Protein AF-A0A3A8WNB7-F1 (afdb_monomer_lite)

Secondary structure (DSSP, 8-state):
--EEEETTT--EEE--SSS---B-TTT-PBEEEPPGGG-S-TT-TT---HHHHHHHIIIIITT-TT--HHHHHHHHHHHHHHHHHHHHHHHHHHHHHTT-SS--TT----TTT--S-EEEPPHHHHHHHHHHHGGGGHHHHT--EEETTT--B-

Structure (mmCIF, N/CA/C/O backbone):
data_AF-A0A3A8WNB7-F1
#
_entry.id   AF-A0A3A8WNB7-F1
#
loop_
_atom_site.group_PDB
_atom_site.id
_atom_site.type_symbol
_atom_site.label_atom_id
_atom_site.label_alt_id
_atom_site.label_comp_id
_atom_site.label_asym_id
_atom_site.label_entity_id
_atom_site.label_seq_id
_atom_site.pdbx_PDB_ins_code
_atom_site.Cartn_x
_atom_site.Cartn_y
_atom_site.Cartn_z
_atom_site.occupancy
_atom_site.B_iso_or_equiv
_atom_site.auth_seq_id
_atom_site.auth_comp_id
_atom_site.auth_asym_id
_atom_site.auth_atom_id
_atom_site.pdbx_PDB_model_num
ATOM 1 N N . MET A 1 1 ? -17.101 14.135 9.725 1.00 65.44 1 MET A N 1
ATOM 2 C CA . MET A 1 1 ? -16.008 13.236 10.154 1.00 65.44 1 MET A CA 1
ATOM 3 C C . MET A 1 1 ? -16.550 12.430 11.312 1.00 65.44 1 MET A C 1
ATOM 5 O O . MET A 1 1 ? -17.182 13.027 12.172 1.00 65.44 1 MET A O 1
ATOM 9 N N . ALA A 1 2 ? -16.401 11.113 11.285 1.00 79.50 2 ALA A N 1
ATOM 10 C CA . ALA A 1 2 ? -16.891 10.230 12.338 1.00 79.50 2 ALA A CA 1
ATOM 11 C C . ALA A 1 2 ? -15.792 9.228 12.687 1.00 79.50 2 ALA A C 1
ATOM 13 O O . ALA A 1 2 ? -15.004 8.850 11.813 1.00 79.50 2 ALA A O 1
ATOM 14 N N . LEU A 1 3 ? -15.734 8.844 13.958 1.00 87.69 3 LEU A N 1
ATOM 15 C CA . LEU A 1 3 ? -14.808 7.842 14.458 1.00 87.69 3 LEU A CA 1
ATOM 16 C C . LEU A 1 3 ? -15.518 6.489 14.552 1.00 87.69 3 LEU A C 1
ATOM 18 O O . LEU A 1 3 ? -16.638 6.384 15.059 1.00 87.69 3 LEU A O 1
ATOM 22 N N . TYR A 1 4 ? -14.851 5.459 14.054 1.00 89.75 4 TYR A N 1
ATOM 23 C CA . TYR A 1 4 ? -15.324 4.085 14.056 1.00 89.75 4 TYR A CA 1
ATOM 24 C C . TYR A 1 4 ? -14.369 3.215 14.858 1.00 89.75 4 TYR A C 1
ATOM 26 O O . TYR A 1 4 ? -13.189 3.529 14.983 1.00 89.75 4 TYR A O 1
ATOM 34 N N . TYR A 1 5 ? -14.876 2.103 15.369 1.00 92.12 5 TYR A N 1
ATOM 35 C CA . TYR A 1 5 ? -14.083 1.082 16.028 1.00 92.12 5 TYR A CA 1
ATOM 36 C C . TYR A 1 5 ? -14.351 -0.288 15.409 1.00 92.12 5 TYR A C 1
ATOM 38 O O . TYR A 1 5 ? -15.412 -0.551 14.831 1.00 92.12 5 TYR A O 1
ATOM 46 N N . CYS A 1 6 ? -13.377 -1.177 15.546 1.00 93.69 6 CYS A N 1
ATOM 47 C CA . CYS A 1 6 ? -13.526 -2.580 15.215 1.00 93.69 6 CYS A CA 1
ATOM 48 C C . CYS A 1 6 ? -13.802 -3.404 16.478 1.00 93.69 6 CYS A C 1
ATOM 50 O O . CYS A 1 6 ? -12.985 -3.441 17.394 1.00 93.69 6 CYS A O 1
ATOM 52 N N . ASP A 1 7 ? -14.913 -4.137 16.493 1.00 93.12 7 ASP A N 1
ATOM 53 C CA . ASP A 1 7 ? -15.304 -5.060 17.570 1.00 93.12 7 ASP A CA 1
ATOM 54 C C . ASP A 1 7 ? -14.503 -6.379 17.581 1.00 93.12 7 ASP A C 1
ATOM 56 O O . ASP A 1 7 ? -14.710 -7.203 18.468 1.00 93.12 7 ASP A O 1
ATOM 60 N N . LYS A 1 8 ? -13.612 -6.593 16.601 1.00 93.31 8 LYS A N 1
ATOM 61 C CA . LYS A 1 8 ? -12.727 -7.766 16.508 1.00 93.31 8 LYS A CA 1
ATOM 62 C C . LYS A 1 8 ? -11.308 -7.487 17.004 1.00 93.31 8 LYS A C 1
ATOM 64 O O . LYS A 1 8 ? -10.770 -8.272 17.771 1.00 93.31 8 LYS A O 1
ATOM 69 N N . CYS A 1 9 ? -10.707 -6.377 16.572 1.00 93.19 9 CYS A N 1
ATOM 70 C CA . CYS A 1 9 ? -9.305 -6.047 16.871 1.00 93.19 9 CYS A CA 1
ATOM 71 C C . CYS A 1 9 ? -9.119 -4.766 17.698 1.00 93.19 9 CYS A C 1
ATOM 73 O O . CYS A 1 9 ? -7.996 -4.414 18.045 1.00 93.19 9 CYS A O 1
ATOM 75 N N . GLY A 1 10 ? -10.196 -4.030 17.989 1.00 91.06 10 GLY A N 1
ATOM 76 C CA . GLY A 1 10 ? -10.133 -2.774 18.740 1.00 91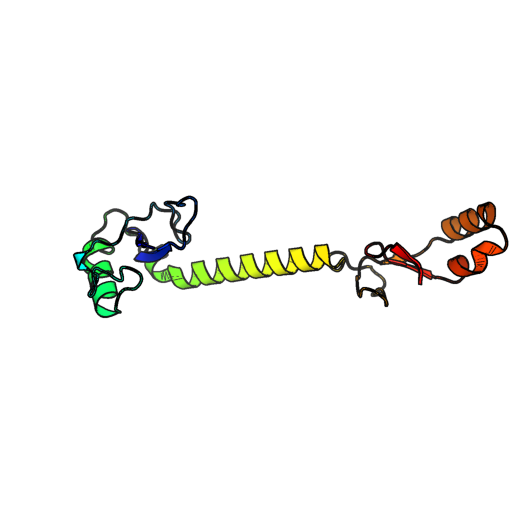.06 10 GLY A CA 1
ATOM 77 C C . GLY A 1 10 ? -9.486 -1.605 17.997 1.00 91.06 10 GLY A C 1
ATOM 78 O O . GLY A 1 10 ? -9.219 -0.583 18.618 1.00 91.06 10 GLY A O 1
ATOM 79 N N . HIS A 1 11 ? -9.221 -1.735 16.694 1.00 91.50 11 HIS A N 1
ATOM 80 C CA . HIS A 1 11 ? -8.692 -0.640 15.883 1.00 91.50 11 HIS A CA 1
ATOM 81 C C . HIS A 1 11 ? -9.702 0.508 15.773 1.00 91.50 11 HIS A C 1
ATOM 83 O O . HIS A 1 11 ? -10.892 0.264 15.543 1.00 91.50 11 HIS A O 1
ATOM 89 N N . LEU A 1 12 ? -9.216 1.742 15.913 1.00 89.62 12 LEU A N 1
ATOM 90 C CA . LEU A 1 12 ? -9.991 2.966 15.748 1.00 89.62 12 LEU A CA 1
ATOM 91 C C . LEU A 1 12 ? -9.697 3.589 14.387 1.00 89.62 12 LEU A C 1
ATOM 93 O O . LEU A 1 12 ? -8.546 3.858 14.058 1.00 89.62 12 LEU A O 1
ATOM 97 N N . TRP A 1 13 ? -10.749 3.871 13.627 1.00 87.00 13 TRP A N 1
ATOM 98 C CA . TRP A 1 13 ? -10.650 4.423 12.284 1.00 87.00 13 TRP A CA 1
ATOM 99 C C . TRP A 1 13 ? -11.322 5.791 12.194 1.00 87.00 13 TRP A C 1
ATOM 101 O O . TRP A 1 13 ? -12.527 5.923 12.433 1.00 87.00 13 TRP A O 1
ATOM 111 N N . GLN A 1 14 ? -10.569 6.806 11.766 1.00 83.50 14 GLN A N 1
ATOM 112 C CA . GLN A 1 14 ? -11.099 8.141 11.494 1.00 83.50 14 GLN A CA 1
ATOM 113 C C . GLN A 1 14 ? -11.528 8.276 10.028 1.00 83.50 14 GLN A C 1
ATOM 115 O O . GLN A 1 14 ? -10.740 8.111 9.098 1.00 83.50 14 GLN A O 1
ATOM 120 N N . TYR A 1 15 ? -12.798 8.604 9.800 1.00 75.94 15 TYR A N 1
ATOM 121 C CA . TYR A 1 15 ? -13.320 8.788 8.450 1.00 75.94 15 TYR A CA 1
ATOM 122 C C . TYR A 1 15 ? -13.148 10.236 7.954 1.00 75.94 15 TYR A C 1
ATOM 124 O O . TYR A 1 15 ? -13.678 11.184 8.550 1.00 75.94 15 TYR A O 1
ATOM 132 N N . HIS A 1 16 ? -12.465 10.391 6.814 1.00 68.44 16 HIS A N 1
ATOM 133 C CA . HIS A 1 16 ? -12.116 11.682 6.202 1.00 68.44 16 HIS A CA 1
ATOM 134 C C . HIS A 1 16 ? -12.975 12.085 4.979 1.00 68.44 16 HIS A C 1
ATOM 136 O O . HIS A 1 16 ? -12.666 13.080 4.329 1.00 68.44 16 HIS A O 1
ATOM 142 N N . GLY A 1 17 ? -14.090 11.393 4.701 1.00 57.94 17 GLY A N 1
ATOM 143 C CA . GLY A 1 17 ? -14.962 11.662 3.540 1.00 57.94 17 GLY A CA 1
ATOM 144 C C . GLY A 1 17 ? -14.661 10.754 2.335 1.00 57.94 17 GLY A C 1
ATOM 145 O O . GLY A 1 17 ? -13.504 10.455 2.066 1.00 57.94 17 GLY A O 1
ATOM 146 N N . GLY A 1 18 ? -15.696 10.289 1.618 1.00 64.75 18 GLY A N 1
ATOM 147 C CA . GLY A 1 18 ? -15.588 9.335 0.493 1.00 64.75 18 GLY A CA 1
ATOM 148 C C . GLY A 1 18 ? -16.636 8.206 0.522 1.00 64.75 18 GLY A C 1
ATOM 149 O O . GLY A 1 18 ? -17.553 8.228 1.337 1.00 64.75 18 GLY A O 1
ATOM 150 N N . LYS A 1 19 ? -16.540 7.187 -0.345 1.00 58.94 19 LYS A N 1
ATOM 151 C CA . LYS A 1 19 ? -17.335 5.957 -0.144 1.00 58.94 19 LYS A CA 1
ATOM 152 C C . LYS A 1 19 ? -16.829 5.278 1.132 1.00 58.94 19 LYS A C 1
ATOM 154 O O . LYS A 1 19 ? -15.626 5.106 1.286 1.00 58.94 19 LYS A O 1
ATOM 159 N N . GLN A 1 20 ? -17.730 4.995 2.066 1.00 60.22 20 GLN A N 1
ATOM 160 C CA . GLN A 1 20 ? -17.391 4.346 3.327 1.00 60.22 20 GLN A CA 1
ATOM 161 C C . GLN A 1 20 ? -17.019 2.891 3.029 1.00 60.22 20 GLN A C 1
ATOM 163 O O . GLN A 1 20 ? -17.891 2.083 2.713 1.00 60.22 20 GLN A O 1
ATOM 168 N N . ASP A 1 21 ? -15.731 2.563 3.095 1.00 64.69 21 ASP A N 1
ATOM 169 C CA . ASP A 1 21 ? -15.340 1.172 3.262 1.00 64.69 21 ASP A CA 1
ATOM 170 C C . ASP A 1 21 ? -15.652 0.817 4.715 1.00 64.69 21 ASP A C 1
ATOM 172 O O . ASP A 1 21 ? -14.961 1.221 5.648 1.00 64.69 21 ASP A O 1
ATOM 176 N N . ASP A 1 22 ? -16.752 0.094 4.918 1.00 79.25 22 ASP A N 1
ATOM 177 C CA . ASP A 1 22 ? -17.213 -0.371 6.230 1.00 79.25 22 ASP A CA 1
ATOM 178 C C . ASP A 1 22 ? -16.275 -1.441 6.830 1.00 79.25 22 ASP A C 1
ATOM 180 O O . ASP A 1 22 ? -16.712 -2.232 7.658 1.00 79.25 22 ASP A O 1
ATOM 184 N N . ILE A 1 23 ? -15.018 -1.541 6.390 1.00 89.12 23 ILE A N 1
ATOM 185 C CA . ILE A 1 23 ? -14.126 -2.678 6.625 1.00 89.12 23 ILE A CA 1
ATOM 186 C C . ILE A 1 23 ? -12.841 -2.195 7.299 1.00 89.12 23 ILE A C 1
ATOM 188 O O . ILE A 1 23 ? -12.192 -1.266 6.836 1.00 89.12 23 ILE A O 1
ATOM 192 N N . CYS A 1 24 ? -12.449 -2.868 8.377 1.00 90.44 24 CYS A N 1
ATOM 193 C CA . CYS A 1 24 ? -11.195 -2.629 9.083 1.00 90.44 24 CYS A CA 1
ATOM 194 C C . CYS A 1 24 ? -9.991 -3.044 8.219 1.00 90.44 24 CYS A C 1
ATOM 196 O O . CYS A 1 24 ? -9.949 -4.160 7.710 1.00 90.44 24 CYS A O 1
ATOM 198 N N . ASP A 1 25 ? -8.978 -2.192 8.092 1.00 88.12 25 ASP A N 1
ATOM 199 C CA . ASP A 1 25 ? -7.697 -2.460 7.413 1.00 88.12 25 ASP A CA 1
ATOM 200 C C . ASP A 1 25 ? -6.914 -3.608 8.047 1.00 88.12 25 ASP A C 1
ATOM 202 O O . ASP A 1 25 ? -6.283 -4.380 7.322 1.00 88.12 25 ASP A O 1
ATOM 206 N N . ILE A 1 26 ? -6.999 -3.764 9.366 1.00 91.25 26 ILE A N 1
ATOM 207 C CA . ILE A 1 26 ? -6.235 -4.768 10.112 1.00 91.25 26 ILE A CA 1
ATOM 208 C C . ILE A 1 26 ? -6.839 -6.164 9.951 1.00 91.25 26 ILE A C 1
ATOM 210 O O . ILE A 1 26 ? -6.204 -7.077 9.431 1.00 91.25 26 ILE A O 1
ATOM 214 N N . CYS A 1 2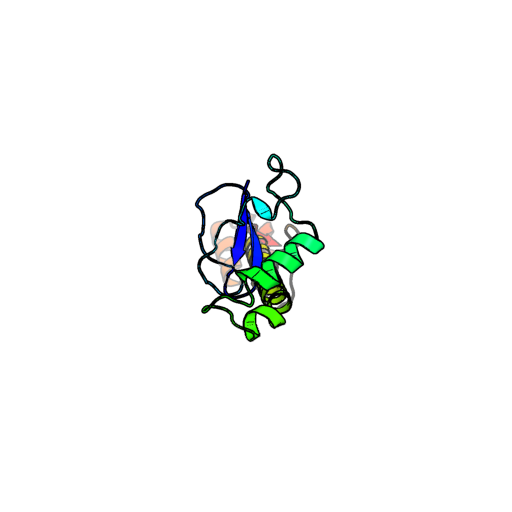7 ? -8.088 -6.344 10.384 1.00 91.81 27 CYS A N 1
ATOM 215 C CA . CYS A 1 27 ? -8.702 -7.674 10.497 1.00 91.81 27 CYS A CA 1
ATOM 216 C C . CYS A 1 27 ? -9.800 -7.955 9.462 1.00 91.81 27 CYS A C 1
ATOM 218 O O . CYS A 1 27 ? -10.411 -9.025 9.493 1.00 91.81 27 CYS A O 1
ATOM 220 N N . LYS A 1 28 ? -10.085 -6.986 8.582 1.00 90.69 28 LYS A N 1
ATOM 221 C CA . LYS A 1 28 ? -11.136 -7.040 7.553 1.00 90.69 28 LYS A CA 1
ATOM 222 C C . LYS A 1 28 ? -12.559 -7.254 8.089 1.00 90.69 28 LYS A C 1
ATOM 224 O O . LYS A 1 28 ? -13.461 -7.576 7.320 1.00 90.69 28 LYS A O 1
ATOM 229 N N . ASN A 1 29 ? -12.788 -7.046 9.389 1.00 92.06 29 ASN A N 1
ATOM 230 C CA . ASN A 1 29 ? -14.132 -7.079 9.961 1.00 92.06 29 ASN A CA 1
ATOM 231 C C . ASN A 1 29 ? -14.890 -5.769 9.715 1.00 92.06 29 ASN A C 1
ATOM 233 O O . ASN A 1 29 ? -14.280 -4.726 9.473 1.00 92.06 29 ASN A O 1
ATOM 237 N N . ARG A 1 30 ? -16.220 -5.816 9.832 1.00 91.19 30 ARG A N 1
ATOM 238 C CA . ARG A 1 30 ? -17.070 -4.636 9.683 1.00 91.19 30 ARG A CA 1
ATOM 239 C C . ARG A 1 30 ? -16.824 -3.626 10.813 1.00 91.19 30 ARG A C 1
ATOM 241 O O . ARG A 1 30 ? -16.893 -3.978 11.988 1.00 91.19 30 ARG A O 1
ATOM 248 N N . LEU A 1 31 ? -16.568 -2.372 10.454 1.00 91.50 31 LEU A N 1
ATOM 249 C CA . LEU A 1 31 ? -16.416 -1.258 11.388 1.00 91.50 31 LEU A CA 1
ATOM 250 C C . LEU A 1 31 ? -17.777 -0.799 11.919 1.00 91.50 31 LEU A C 1
ATOM 252 O O . LEU A 1 31 ? -18.788 -0.819 11.211 1.00 91.50 31 LEU A O 1
ATOM 256 N N . ARG A 1 32 ? -17.795 -0.354 13.176 1.00 89.94 32 ARG A N 1
ATOM 257 C CA . ARG A 1 32 ? -18.981 0.184 13.851 1.00 89.94 32 ARG A CA 1
ATOM 258 C C . ARG A 1 32 ? -18.709 1.613 14.312 1.00 89.94 32 ARG A C 1
ATOM 260 O O . ARG A 1 32 ? -17.582 1.907 14.700 1.00 89.94 32 ARG A O 1
ATOM 267 N N . PRO A 1 33 ? -19.695 2.520 14.255 1.00 90.06 33 PRO A N 1
ATOM 268 C CA . PRO A 1 33 ? -19.509 3.871 14.769 1.00 90.06 33 PRO A CA 1
ATOM 269 C C . PRO A 1 33 ? -19.281 3.820 16.281 1.00 90.06 33 PRO A C 1
ATOM 271 O O . PRO A 1 33 ? -19.931 3.042 16.983 1.00 90.06 33 PRO A O 1
ATOM 274 N N . VAL A 1 34 ? -18.360 4.642 16.779 1.00 90.19 34 VAL A N 1
ATOM 275 C CA . VAL A 1 34 ? -18.155 4.797 18.222 1.00 90.19 34 VAL A CA 1
ATOM 276 C C . VAL A 1 34 ? -19.404 5.449 18.832 1.00 90.19 34 VAL A C 1
ATOM 278 O O . VAL A 1 34 ? -19.850 6.472 18.307 1.00 90.19 34 VAL A O 1
ATOM 281 N N . PRO A 1 35 ? -19.987 4.888 19.909 1.00 89.12 35 PRO A N 1
ATOM 282 C CA . PRO A 1 35 ? -21.137 5.497 20.568 1.00 89.12 35 PRO A CA 1
ATOM 283 C C . PRO A 1 35 ? -20.813 6.868 21.167 1.00 89.12 35 PRO A C 1
ATOM 285 O O . PRO A 1 35 ? -19.709 7.103 21.659 1.00 89.12 35 PRO A O 1
ATOM 288 N N . ASP A 1 36 ? -21.815 7.746 21.188 1.00 86.38 36 ASP A N 1
ATOM 289 C CA . ASP A 1 36 ? -21.664 9.142 21.613 1.00 86.38 36 ASP A CA 1
ATOM 290 C C . ASP A 1 36 ? -21.154 9.299 23.057 1.00 86.38 36 ASP A C 1
ATOM 292 O O . ASP A 1 36 ? -20.462 10.262 23.371 1.00 86.38 36 ASP A O 1
ATOM 296 N N . GLU A 1 37 ? -21.438 8.316 23.914 1.00 86.88 37 GLU A N 1
ATOM 297 C CA . GLU A 1 37 ? -21.058 8.266 25.332 1.00 86.88 37 GLU A CA 1
ATOM 298 C C . GLU A 1 37 ? -19.543 8.249 25.575 1.00 86.88 37 GLU A C 1
ATOM 300 O O . GLU A 1 37 ? -19.091 8.568 26.674 1.00 86.88 37 GLU A O 1
ATOM 305 N N . TYR A 1 38 ? -18.758 7.856 24.568 1.00 84.94 38 TYR A N 1
ATOM 306 C CA . TYR A 1 38 ? -17.300 7.799 24.661 1.00 84.94 38 TYR A CA 1
ATOM 307 C C . TYR A 1 38 ? -16.631 9.121 24.260 1.00 84.94 38 TYR A C 1
ATOM 309 O O . TYR A 1 38 ? -15.431 9.279 24.477 1.00 84.94 38 TYR A O 1
ATOM 317 N N . PHE A 1 39 ? -17.380 10.097 23.735 1.00 84.75 39 PHE A N 1
ATOM 318 C CA . PHE A 1 39 ? -16.839 11.415 23.412 1.00 84.75 39 PHE A CA 1
ATOM 319 C C . PHE A 1 39 ? -17.077 12.404 24.552 1.00 84.75 39 PHE A C 1
ATOM 321 O O . PHE A 1 39 ? -18.203 12.623 24.988 1.00 84.75 39 PHE A O 1
ATOM 328 N N . GLU A 1 40 ? -16.007 13.064 24.991 1.00 79.75 40 GLU A N 1
ATOM 329 C CA . GLU A 1 40 ? -16.090 14.150 25.978 1.00 79.75 40 GLU A CA 1
ATOM 330 C C . GLU A 1 40 ? -16.791 15.389 25.405 1.00 79.75 40 GLU A C 1
ATOM 332 O O . GLU A 1 40 ? -17.468 16.116 26.130 1.00 79.75 40 GLU A O 1
ATOM 337 N N . ASN A 1 41 ? -16.641 15.622 24.097 1.00 77.81 41 ASN A N 1
ATOM 338 C CA . ASN A 1 41 ? -17.272 16.729 23.395 1.00 77.81 41 ASN A CA 1
ATOM 339 C C . ASN A 1 41 ? -18.147 16.209 22.236 1.00 77.81 41 ASN A C 1
ATOM 341 O O . ASN A 1 41 ? -17.607 15.684 21.257 1.00 77.81 41 ASN A O 1
ATOM 345 N N . PRO A 1 42 ? -19.479 16.387 22.297 1.00 71.62 42 PRO A N 1
ATOM 346 C CA . PRO A 1 42 ? -20.395 15.918 21.259 1.00 71.62 42 PRO A CA 1
ATOM 347 C C . PRO A 1 42 ? -20.219 16.635 19.911 1.00 71.62 42 PRO A C 1
ATOM 349 O O . PRO A 1 42 ? -20.575 16.062 18.881 1.00 71.62 42 PRO A O 1
ATOM 352 N N . ASP A 1 43 ? -19.625 17.831 19.889 1.00 74.38 43 ASP A N 1
ATOM 353 C CA . ASP A 1 43 ? -19.345 18.573 18.654 1.00 74.38 43 ASP A CA 1
ATOM 354 C C . ASP A 1 43 ? -18.040 18.114 17.974 1.00 74.38 43 ASP A C 1
ATOM 356 O O . ASP A 1 43 ? -17.819 18.391 16.793 1.00 74.38 43 ASP A O 1
ATOM 360 N N . PHE A 1 44 ? -17.176 17.374 18.685 1.00 74.06 44 PHE A N 1
ATOM 361 C CA . PHE A 1 44 ? -15.864 16.939 18.194 1.00 74.06 44 PHE A CA 1
ATOM 362 C C . PHE A 1 44 ? -15.674 15.416 18.291 1.00 74.06 44 PHE A C 1
ATOM 364 O O . PHE A 1 44 ? -14.835 14.905 19.030 1.00 74.06 44 PHE A O 1
ATOM 371 N N . LYS A 1 45 ? -16.432 14.669 17.478 1.00 80.56 45 LYS A N 1
ATOM 372 C CA . LYS A 1 45 ? -16.423 13.189 17.426 1.00 80.56 45 LYS A CA 1
ATOM 373 C C . LYS A 1 45 ? -15.313 12.606 16.551 1.00 80.56 45 LYS A C 1
ATOM 375 O O . LYS A 1 45 ? -15.547 11.776 15.670 1.00 80.56 45 LYS A O 1
ATOM 380 N N . VAL A 1 46 ? -14.106 13.125 16.735 1.00 75.06 46 VAL A N 1
ATOM 381 C CA . VAL A 1 46 ? -12.972 12.860 15.844 1.00 75.06 46 VAL A CA 1
ATOM 382 C C . VAL A 1 46 ? -11.874 12.061 16.537 1.00 75.06 46 VAL A C 1
ATOM 384 O O . VAL A 1 46 ? -11.216 11.254 15.890 1.00 75.06 46 VAL A O 1
ATOM 387 N N . LEU A 1 47 ? -11.702 12.257 17.844 1.00 78.81 47 LEU A N 1
ATOM 388 C CA . LEU A 1 47 ? -10.660 11.642 18.661 1.00 78.81 47 LEU A CA 1
ATOM 389 C C . LEU A 1 47 ? -11.240 11.233 20.016 1.00 78.81 47 LEU A C 1
ATOM 391 O O . LEU A 1 47 ? -12.138 11.894 20.537 1.00 78.81 47 LEU A O 1
ATOM 395 N N . LEU A 1 48 ? -10.697 10.155 20.575 1.00 84.38 48 LEU A N 1
ATOM 396 C CA . LEU A 1 48 ? -10.962 9.714 21.941 1.00 84.38 48 LEU A CA 1
ATOM 397 C C . LEU A 1 48 ? -9.767 10.079 22.821 1.00 84.38 48 LEU A C 1
ATOM 399 O O . LEU A 1 48 ? -8.617 9.999 22.386 1.00 84.38 48 LEU A O 1
ATOM 403 N N . SER A 1 49 ? -10.032 10.470 24.066 1.00 86.00 49 SER A N 1
ATOM 404 C CA . SER A 1 49 ? -8.988 10.501 25.087 1.00 86.00 49 SER A CA 1
ATOM 405 C C . SER A 1 49 ? -8.541 9.072 25.407 1.00 86.00 49 SER A C 1
ATOM 407 O O . SER A 1 49 ? -9.299 8.114 25.227 1.00 86.00 49 SER A O 1
ATOM 409 N N . LYS A 1 50 ? -7.309 8.910 25.905 1.00 87.56 50 LYS A N 1
ATOM 410 C CA . LYS A 1 50 ? -6.758 7.583 26.238 1.00 87.56 50 LYS A CA 1
ATOM 411 C C . LYS A 1 50 ? -7.637 6.822 27.234 1.00 87.56 50 LYS A C 1
ATOM 413 O O . LYS A 1 50 ? -7.783 5.608 27.124 1.00 87.56 50 LYS A O 1
ATOM 418 N N . ASP A 1 51 ? -8.243 7.536 28.178 1.00 88.81 51 ASP A N 1
ATOM 419 C CA . ASP A 1 51 ? -9.100 6.938 29.202 1.00 88.81 51 ASP A CA 1
ATOM 420 C C . ASP A 1 51 ? -10.413 6.410 28.602 1.00 88.81 51 ASP A C 1
ATOM 422 O O . ASP A 1 51 ? -10.841 5.295 28.919 1.00 88.81 51 ASP A O 1
ATOM 426 N N . MET A 1 52 ? -11.023 7.168 27.682 1.00 88.12 52 MET A N 1
ATOM 427 C CA . MET A 1 52 ? -12.243 6.754 26.983 1.00 88.12 52 MET A CA 1
ATOM 428 C C . MET A 1 52 ? -11.988 5.631 25.983 1.00 88.12 52 MET A C 1
ATOM 430 O O . MET A 1 52 ? -12.798 4.712 25.883 1.00 88.12 52 MET A O 1
ATOM 434 N N . GLU A 1 53 ? -10.844 5.645 25.301 1.00 89.12 53 GLU A N 1
ATOM 435 C CA . GLU A 1 53 ? -10.407 4.539 24.450 1.00 89.12 53 GLU A CA 1
ATOM 436 C C . GLU A 1 53 ? -10.258 3.243 25.257 1.00 89.12 53 GLU A C 1
ATOM 438 O O . GLU A 1 53 ? -10.816 2.212 24.887 1.00 89.12 53 GLU A O 1
ATOM 443 N N . GLN A 1 54 ? -9.578 3.289 26.407 1.00 90.19 54 GLN A N 1
ATOM 444 C CA . GLN A 1 54 ? -9.453 2.117 27.277 1.00 90.19 54 GLN A CA 1
ATOM 445 C C . GLN A 1 54 ? -10.812 1.612 27.763 1.00 90.19 54 GLN A C 1
ATOM 447 O O . GLN A 1 54 ? -11.027 0.402 27.851 1.00 90.19 54 GLN A O 1
ATOM 452 N N . LYS A 1 55 ? -11.732 2.523 28.094 1.00 91.62 55 LYS A N 1
ATOM 453 C CA . LYS A 1 55 ? -13.098 2.164 28.479 1.00 91.62 55 LYS A CA 1
ATOM 454 C C . LYS A 1 55 ? -13.838 1.486 27.323 1.00 91.62 55 LYS A C 1
ATOM 456 O O . LYS A 1 55 ? -14.425 0.431 27.529 1.00 91.62 55 LYS A O 1
ATOM 461 N N . LEU A 1 56 ? -13.751 2.032 26.112 1.00 91.81 56 LEU A N 1
ATOM 462 C CA . LEU A 1 56 ? -14.345 1.448 24.909 1.00 91.81 56 LEU A CA 1
ATOM 463 C C . LEU A 1 56 ? -13.804 0.043 24.640 1.00 91.81 56 LEU A C 1
ATOM 465 O O . LEU A 1 56 ? -14.575 -0.877 24.374 1.00 91.81 56 LEU A O 1
ATOM 469 N N . ILE A 1 57 ? -12.487 -0.136 24.748 1.00 91.81 57 ILE A N 1
ATOM 470 C CA . ILE A 1 57 ? -11.849 -1.440 24.565 1.00 91.81 57 ILE A CA 1
ATOM 471 C C . ILE A 1 57 ? -12.394 -2.439 25.587 1.00 91.81 57 ILE A C 1
ATOM 473 O O . ILE A 1 57 ? -12.828 -3.524 25.207 1.00 91.81 57 ILE A O 1
ATOM 477 N N . ARG A 1 58 ? -12.423 -2.072 26.873 1.00 92.38 58 ARG A N 1
ATOM 478 C CA . ARG A 1 58 ? -12.927 -2.953 27.935 1.00 92.38 58 ARG A CA 1
ATOM 479 C C . ARG A 1 58 ? -14.396 -3.321 27.753 1.00 92.38 58 ARG A C 1
ATOM 481 O O . ARG A 1 58 ? -14.730 -4.493 27.889 1.00 92.38 58 ARG A O 1
ATOM 488 N N . ASP A 1 59 ? -15.242 -2.346 27.439 1.00 92.69 59 ASP A N 1
ATOM 489 C CA . ASP A 1 59 ? -16.695 -2.514 27.479 1.00 92.69 59 ASP A CA 1
ATOM 490 C C . ASP A 1 59 ? -17.271 -3.082 26.177 1.00 92.69 59 ASP A C 1
ATOM 492 O O . ASP A 1 59 ? -18.261 -3.811 26.232 1.00 92.69 59 ASP A O 1
ATOM 496 N N . LEU A 1 60 ? -16.679 -2.756 25.018 1.00 91.25 60 LEU A N 1
ATOM 497 C CA . LEU A 1 60 ? -17.216 -3.104 23.693 1.00 91.25 60 LEU A CA 1
ATOM 498 C C . LEU A 1 60 ? -16.341 -4.068 22.893 1.00 91.25 60 LEU A C 1
ATOM 500 O O . LEU A 1 60 ? -16.874 -4.815 22.075 1.00 91.25 60 LEU A O 1
ATOM 504 N N . VAL A 1 61 ? -15.015 -4.024 23.054 1.00 91.94 61 VAL A N 1
ATOM 505 C CA . VAL A 1 61 ? -14.098 -4.855 22.255 1.00 91.94 61 VAL A CA 1
ATOM 506 C C . VAL A 1 61 ? -13.856 -6.185 22.954 1.00 91.94 61 VAL A C 1
ATOM 508 O O . VAL A 1 61 ? -14.138 -7.222 22.372 1.00 91.94 61 VAL A O 1
ATOM 511 N N . LEU A 1 62 ? -13.403 -6.176 24.209 1.00 92.31 62 LEU A N 1
ATOM 512 C CA . LEU A 1 62 ? -13.069 -7.404 24.946 1.00 92.31 62 LEU A CA 1
ATOM 513 C C . LEU A 1 62 ? -14.296 -8.269 25.281 1.00 92.31 62 LEU A C 1
ATOM 515 O O . LEU A 1 62 ? -14.170 -9.471 25.495 1.00 92.31 62 LEU A O 1
ATOM 519 N N . THR A 1 63 ? -15.484 -7.667 25.332 1.00 92.19 63 THR A N 1
ATOM 520 C CA . THR A 1 63 ? -16.768 -8.349 25.572 1.00 92.19 63 THR A CA 1
ATOM 521 C C . THR A 1 63 ? -17.427 -8.849 24.283 1.00 92.19 63 THR A C 1
ATOM 523 O O . THR A 1 63 ? -18.434 -9.558 24.339 1.00 92.19 63 THR A O 1
ATOM 526 N N . SER A 1 64 ? -16.893 -8.470 23.119 1.00 91.62 64 SER A N 1
ATOM 527 C CA . SER A 1 64 ? -17.467 -8.802 21.819 1.00 91.62 64 SER A CA 1
ATOM 528 C C . SER A 1 64 ? -17.307 -10.293 21.508 1.00 91.62 64 SER A C 1
ATOM 530 O O . SER A 1 64 ? -16.218 -10.843 21.672 1.00 91.62 64 SER A O 1
ATOM 532 N N . PRO A 1 65 ? -18.334 -10.957 20.946 1.00 92.44 65 PRO A N 1
ATOM 533 C CA . PRO A 1 65 ? -18.207 -12.336 20.474 1.00 92.44 65 PRO A CA 1
ATOM 534 C C . PRO A 1 65 ? -17.257 -12.470 19.273 1.00 92.44 65 PRO A C 1
ATOM 536 O O . PRO A 1 65 ? -16.802 -13.569 18.974 1.00 92.44 65 PRO A O 1
ATOM 539 N N . ASN A 1 66 ? -16.973 -11.364 18.577 1.00 92.56 66 ASN A N 1
ATOM 540 C CA . ASN A 1 66 ? -16.066 -11.330 17.432 1.00 92.56 66 ASN A CA 1
ATOM 541 C C . ASN A 1 66 ? -14.619 -11.031 17.835 1.00 92.56 66 ASN A C 1
ATOM 543 O O . ASN A 1 66 ? -13.774 -10.925 16.947 1.00 92.56 66 ASN A O 1
ATOM 547 N N . PHE A 1 67 ? -14.346 -10.830 19.128 1.00 94.00 67 PHE A N 1
ATOM 548 C CA . PHE A 1 67 ? -13.027 -10.458 19.614 1.00 94.00 67 PHE A CA 1
ATOM 549 C C . PHE A 1 67 ? -11.982 -11.516 19.263 1.00 94.00 67 PHE A C 1
ATOM 551 O O . PHE A 1 67 ? -12.183 -12.711 19.480 1.00 94.00 67 PHE A O 1
ATOM 558 N N . ASP A 1 68 ? -10.852 -11.057 18.736 1.00 94.12 68 ASP A N 1
ATOM 559 C CA . ASP A 1 68 ? -9.737 -11.909 18.359 1.00 94.12 68 ASP A CA 1
ATOM 560 C C . ASP A 1 68 ? -8.443 -11.361 18.964 1.00 94.12 68 ASP A C 1
ATOM 562 O O . ASP A 1 68 ? -7.937 -10.305 18.568 1.00 94.12 68 ASP A O 1
ATOM 566 N N . GLN A 1 69 ? -7.916 -12.113 19.932 1.00 93.81 69 GLN A N 1
ATOM 567 C CA . GLN A 1 69 ? -6.716 -11.764 20.686 1.00 93.81 69 GLN A CA 1
ATOM 568 C C . GLN A 1 69 ? -5.507 -11.553 19.768 1.00 93.81 69 GLN A C 1
ATOM 570 O O . GLN A 1 69 ? -4.735 -10.623 19.979 1.00 93.81 69 GLN A O 1
ATOM 575 N N . TYR A 1 70 ? -5.361 -12.368 18.717 1.00 94.38 70 TYR A N 1
ATOM 576 C CA . TYR A 1 70 ? -4.222 -12.261 17.810 1.00 94.38 70 TYR A CA 1
ATOM 577 C C . TYR A 1 70 ? -4.214 -10.902 17.111 1.00 94.38 70 TYR A C 1
ATOM 579 O O . TYR A 1 70 ? -3.203 -10.202 17.131 1.00 94.38 70 TYR A O 1
ATOM 587 N N . TYR A 1 71 ? -5.347 -10.497 16.533 1.00 93.31 71 TYR A N 1
ATOM 588 C CA . TYR A 1 71 ? -5.424 -9.201 15.864 1.00 93.31 71 TYR A CA 1
ATOM 589 C C . TYR A 1 71 ? -5.322 -8.036 16.841 1.00 93.31 71 TYR A C 1
ATOM 591 O O . TYR A 1 71 ? -4.797 -6.999 16.460 1.00 93.31 71 TYR A O 1
ATOM 599 N N . PHE A 1 72 ? -5.822 -8.178 18.069 1.00 93.94 72 PHE A N 1
ATOM 600 C CA . PHE A 1 72 ? -5.701 -7.131 19.079 1.00 93.94 72 PHE A CA 1
ATOM 601 C C . PHE A 1 72 ? -4.242 -6.891 19.493 1.00 93.94 72 PHE A C 1
ATOM 603 O O . PHE A 1 72 ? -3.825 -5.737 19.580 1.00 93.94 72 PHE A O 1
ATOM 610 N N . ASP A 1 73 ? -3.471 -7.962 19.688 1.00 94.62 73 ASP A N 1
ATOM 611 C CA . ASP A 1 73 ? -2.073 -7.883 20.125 1.00 94.62 73 ASP A CA 1
ATOM 612 C C . ASP A 1 73 ? -1.117 -7.496 18.988 1.00 94.62 73 ASP A C 1
ATOM 614 O O . ASP A 1 73 ? -0.132 -6.806 19.223 1.00 94.62 73 ASP A O 1
ATOM 618 N N . ASN A 1 74 ? -1.414 -7.909 17.750 1.00 94.81 74 ASN A N 1
ATOM 619 C CA . ASN A 1 74 ? -0.536 -7.708 16.587 1.00 94.81 74 ASN A CA 1
ATOM 620 C C . ASN A 1 74 ? -0.994 -6.558 15.673 1.00 94.81 74 ASN A C 1
ATOM 622 O O . ASN A 1 74 ? -0.461 -6.396 14.577 1.00 94.81 74 ASN A O 1
ATOM 626 N N . LYS A 1 75 ? -2.000 -5.768 16.070 1.00 92.06 75 LYS A N 1
ATOM 627 C CA . LYS A 1 75 ? -2.570 -4.698 15.229 1.00 92.06 75 LYS A CA 1
ATOM 628 C C . LYS A 1 75 ? -1.521 -3.702 14.731 1.00 92.06 75 LYS A C 1
ATOM 630 O O . LYS A 1 75 ? -1.538 -3.359 13.551 1.00 92.06 75 LYS A O 1
ATOM 635 N N . ASP A 1 76 ? -0.609 -3.284 15.604 1.00 91.62 76 ASP A N 1
ATOM 636 C CA . ASP A 1 76 ? 0.400 -2.272 15.286 1.00 91.62 76 ASP A CA 1
ATOM 637 C C . ASP A 1 76 ? 1.432 -2.830 14.293 1.00 91.62 76 ASP A C 1
ATOM 639 O O . ASP A 1 76 ? 1.783 -2.160 13.322 1.00 91.62 76 ASP A O 1
ATOM 643 N N . ASP A 1 77 ? 1.836 -4.092 14.472 1.00 94.50 77 ASP A N 1
ATOM 644 C CA . ASP A 1 77 ? 2.757 -4.790 13.569 1.00 94.50 77 ASP A CA 1
ATOM 645 C C . ASP A 1 77 ? 2.127 -5.033 12.194 1.00 94.50 77 ASP A C 1
ATOM 647 O O . ASP A 1 77 ? 2.755 -4.780 11.166 1.00 94.50 77 ASP A O 1
ATOM 651 N N . ILE A 1 78 ? 0.865 -5.477 12.155 1.00 93.56 78 ILE A N 1
ATOM 652 C CA . ILE A 1 78 ? 0.111 -5.664 10.907 1.00 93.56 78 ILE A CA 1
ATOM 653 C C . ILE A 1 78 ? -0.004 -4.332 10.167 1.00 93.56 78 ILE A C 1
ATOM 655 O O . ILE A 1 78 ? 0.197 -4.274 8.953 1.00 93.56 78 ILE A O 1
ATOM 659 N N . GLN A 1 79 ? -0.322 -3.255 10.885 1.00 91.06 79 GLN A N 1
ATOM 660 C CA . GLN A 1 79 ? -0.437 -1.935 10.290 1.00 91.06 79 GLN A CA 1
ATOM 661 C C . GLN A 1 79 ? 0.917 -1.468 9.738 1.00 91.06 79 GLN A C 1
ATOM 663 O O . GLN A 1 79 ? 0.981 -0.999 8.602 1.00 91.06 79 GLN A O 1
ATOM 668 N N . LEU A 1 80 ? 2.006 -1.645 10.490 1.00 92.81 80 LEU A N 1
ATOM 669 C CA . LEU A 1 80 ? 3.357 -1.308 10.044 1.00 92.81 80 LEU A CA 1
ATOM 670 C C . LEU A 1 80 ? 3.757 -2.085 8.784 1.00 92.81 80 LEU A C 1
ATOM 672 O O . LEU A 1 80 ? 4.221 -1.473 7.825 1.00 92.81 80 LEU A O 1
ATOM 676 N N . GLN A 1 81 ? 3.516 -3.397 8.749 1.00 93.38 81 GLN A N 1
ATOM 677 C CA . GLN A 1 81 ? 3.786 -4.228 7.572 1.00 93.38 81 GLN A CA 1
ATOM 678 C C . GLN A 1 81 ? 3.021 -3.730 6.343 1.00 93.38 81 GLN A C 1
ATOM 680 O O . GLN A 1 81 ? 3.609 -3.557 5.278 1.00 93.38 81 GLN A O 1
ATOM 685 N N . GLN A 1 82 ? 1.731 -3.413 6.493 1.00 91.75 82 GLN A N 1
ATOM 686 C CA . GLN A 1 82 ? 0.934 -2.847 5.401 1.00 91.75 82 GLN A CA 1
ATOM 687 C C . GLN A 1 82 ? 1.498 -1.504 4.912 1.00 91.75 82 GLN A C 1
ATOM 689 O O . GLN A 1 82 ? 1.542 -1.254 3.706 1.00 91.75 82 GLN A O 1
ATOM 694 N N . TRP A 1 83 ? 1.959 -0.639 5.821 1.00 90.50 83 TRP A N 1
ATOM 695 C CA . TRP A 1 83 ? 2.602 0.625 5.452 1.00 90.50 83 TRP A CA 1
ATOM 696 C C . TRP A 1 83 ? 3.926 0.419 4.718 1.00 90.50 83 TRP A C 1
ATOM 698 O O . TRP A 1 83 ? 4.207 1.143 3.762 1.00 90.50 83 TRP A O 1
ATOM 708 N N . GLU A 1 84 ? 4.738 -0.547 5.142 1.00 95.12 84 GLU A N 1
ATOM 709 C CA . GLU A 1 84 ? 5.997 -0.897 4.484 1.00 95.12 84 GLU A CA 1
ATOM 710 C C . GLU A 1 84 ? 5.761 -1.457 3.081 1.00 95.12 84 GLU A C 1
ATOM 712 O O . GLU A 1 84 ? 6.391 -0.994 2.129 1.00 95.12 84 GLU A O 1
ATOM 717 N N . GLU A 1 85 ? 4.806 -2.374 2.923 1.00 94.00 85 GLU A N 1
ATOM 718 C CA . GLU A 1 85 ? 4.397 -2.910 1.622 1.00 94.00 85 GLU A CA 1
ATOM 719 C C . GLU A 1 85 ? 3.877 -1.808 0.700 1.00 94.00 85 GLU A C 1
ATOM 721 O O . GLU A 1 85 ? 4.309 -1.698 -0.450 1.00 94.00 85 GLU A O 1
ATOM 726 N N . TYR A 1 86 ? 2.991 -0.947 1.207 1.00 91.69 86 TYR A N 1
ATOM 727 C CA . TYR A 1 86 ? 2.484 0.194 0.454 1.00 91.69 86 TYR A CA 1
ATOM 728 C C . TYR A 1 86 ? 3.623 1.127 0.040 1.00 91.69 86 TYR A C 1
ATOM 730 O O . TYR A 1 86 ? 3.703 1.550 -1.112 1.00 91.69 86 TYR A O 1
ATOM 738 N N . ARG A 1 87 ? 4.556 1.421 0.950 1.00 94.75 87 ARG A N 1
ATOM 739 C CA . ARG A 1 87 ? 5.718 2.261 0.656 1.00 94.75 87 ARG A CA 1
ATOM 740 C C . ARG A 1 87 ? 6.617 1.628 -0.405 1.00 94.75 87 ARG A C 1
ATOM 742 O O . ARG A 1 87 ? 7.013 2.334 -1.329 1.00 94.75 87 ARG A O 1
ATOM 749 N N . ALA A 1 88 ? 6.893 0.330 -0.310 1.00 94.75 88 ALA A N 1
ATOM 750 C CA . ALA A 1 88 ? 7.680 -0.407 -1.294 1.00 94.75 88 ALA A CA 1
ATOM 751 C C . ALA A 1 88 ? 6.988 -0.424 -2.666 1.00 94.75 88 ALA A C 1
ATOM 753 O O . ALA A 1 88 ? 7.625 -0.176 -3.689 1.00 94.75 88 ALA A O 1
ATOM 754 N N . MET A 1 89 ? 5.669 -0.631 -2.696 1.00 94.69 89 MET A N 1
ATOM 755 C CA . MET A 1 89 ? 4.863 -0.557 -3.914 1.00 94.69 89 MET A CA 1
ATOM 756 C C . MET A 1 89 ? 4.920 0.840 -4.543 1.00 94.69 89 MET A C 1
ATOM 758 O O . MET A 1 89 ? 5.099 0.966 -5.755 1.00 94.69 89 MET A O 1
ATOM 762 N N . MET A 1 90 ? 4.794 1.893 -3.736 1.00 94.88 90 MET A N 1
ATOM 763 C CA . MET A 1 90 ? 4.856 3.278 -4.204 1.00 94.88 90 MET A CA 1
ATOM 764 C C . MET A 1 90 ? 6.251 3.652 -4.710 1.00 94.88 90 MET A C 1
ATOM 766 O O . MET A 1 90 ? 6.373 4.318 -5.739 1.00 94.88 90 MET A O 1
ATOM 770 N N . GLU A 1 91 ? 7.306 3.205 -4.030 1.00 94.69 91 GLU A N 1
ATOM 771 C CA . GLU A 1 91 ? 8.689 3.387 -4.471 1.00 94.69 91 GLU A CA 1
ATOM 772 C C . GLU A 1 91 ? 8.952 2.663 -5.793 1.00 94.69 91 GLU A C 1
ATOM 774 O O . GLU A 1 91 ? 9.488 3.259 -6.728 1.00 94.69 91 GLU A O 1
ATOM 779 N N . HIS A 1 92 ? 8.498 1.416 -5.916 1.00 93.44 92 HIS A N 1
ATOM 780 C CA . HIS A 1 92 ? 8.582 0.666 -7.162 1.00 93.44 92 HIS A CA 1
ATOM 781 C C . HIS A 1 92 ? 7.811 1.365 -8.293 1.00 93.44 92 HIS A C 1
ATOM 783 O O . HIS A 1 92 ? 8.351 1.572 -9.377 1.00 93.44 92 HIS A O 1
ATOM 789 N N . GLY A 1 93 ? 6.573 1.805 -8.044 1.00 95.69 93 GLY A N 1
ATOM 790 C CA . GLY A 1 93 ? 5.780 2.557 -9.019 1.00 95.69 93 GLY A CA 1
ATOM 791 C C . GLY A 1 93 ? 6.474 3.845 -9.469 1.00 95.69 93 GLY A C 1
ATOM 792 O O . GLY A 1 93 ? 6.507 4.157 -10.659 1.00 95.69 93 GLY A O 1
ATOM 793 N N . ARG A 1 94 ? 7.114 4.558 -8.538 1.00 95.00 94 ARG A N 1
ATOM 794 C CA . ARG A 1 94 ? 7.945 5.723 -8.852 1.00 95.00 94 ARG A CA 1
ATOM 795 C C . ARG A 1 94 ? 9.150 5.349 -9.715 1.00 95.00 94 ARG A C 1
ATOM 797 O O . ARG A 1 94 ? 9.424 6.050 -10.685 1.00 95.00 94 ARG A O 1
ATOM 804 N N . ALA A 1 95 ? 9.845 4.256 -9.406 1.00 93.31 95 ALA A N 1
ATOM 805 C CA . ALA A 1 95 ? 10.968 3.783 -10.209 1.00 93.31 95 ALA A CA 1
ATOM 806 C C . ALA A 1 95 ? 10.540 3.449 -11.648 1.00 93.31 95 ALA A C 1
ATOM 808 O O . ALA A 1 95 ? 11.245 3.827 -12.580 1.00 93.31 95 ALA A O 1
ATOM 809 N N . VAL A 1 96 ? 9.368 2.834 -11.845 1.00 93.06 96 VAL A N 1
ATOM 810 C CA . VAL A 1 96 ? 8.798 2.575 -13.182 1.00 93.06 96 VAL A CA 1
ATOM 811 C C . VAL A 1 96 ? 8.548 3.881 -13.935 1.00 93.06 96 VAL A C 1
ATOM 813 O O . VAL A 1 96 ? 8.959 4.028 -15.087 1.00 93.06 96 VAL A O 1
ATOM 816 N N . LEU A 1 97 ? 7.923 4.864 -13.280 1.00 92.88 97 LEU A N 1
ATOM 817 C CA . LEU A 1 97 ? 7.659 6.171 -13.888 1.00 92.88 97 LEU A CA 1
ATOM 818 C C . LEU A 1 97 ? 8.944 6.922 -14.248 1.00 92.88 97 LEU A C 1
ATOM 820 O O . LEU A 1 97 ? 8.970 7.603 -15.265 1.00 92.88 97 LEU A O 1
ATOM 824 N N . GLU A 1 98 ? 10.007 6.784 -13.455 1.00 92.44 98 GLU A N 1
ATOM 825 C CA . GLU A 1 98 ? 11.321 7.389 -13.716 1.00 92.44 98 GLU A CA 1
ATOM 826 C C . 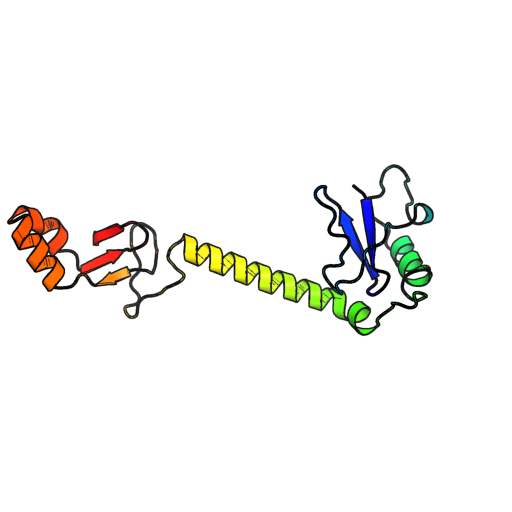GLU A 1 98 ? 12.199 6.547 -14.674 1.00 92.44 98 GLU A C 1
ATOM 828 O O . GLU A 1 98 ? 13.329 6.934 -14.984 1.00 92.44 98 GLU A O 1
ATOM 833 N N . GLY A 1 99 ? 11.720 5.388 -15.146 1.00 90.69 99 GLY A N 1
ATOM 834 C CA . GLY A 1 99 ? 12.482 4.467 -16.001 1.00 90.69 99 GLY A CA 1
ATOM 835 C C . GLY A 1 99 ? 13.711 3.861 -15.311 1.00 90.69 99 GLY A C 1
ATOM 836 O O . GLY A 1 99 ? 14.744 3.632 -15.951 1.00 90.69 99 GLY A O 1
ATOM 837 N N . ARG A 1 100 ? 13.629 3.675 -13.992 1.00 91.25 100 ARG A N 1
ATOM 838 C CA . ARG A 1 100 ? 14.677 3.120 -13.124 1.00 91.25 100 ARG A CA 1
ATOM 839 C C . ARG A 1 100 ? 14.395 1.700 -12.635 1.00 91.25 100 ARG A C 1
ATOM 841 O O . ARG A 1 100 ? 15.273 1.092 -12.030 1.00 91.25 100 ARG A O 1
ATOM 848 N N . ASP A 1 101 ? 13.195 1.193 -12.891 1.00 91.12 101 ASP A N 1
ATOM 849 C CA . ASP A 1 101 ? 12.731 -0.150 -12.538 1.00 91.12 101 ASP A CA 1
ATOM 850 C C . ASP A 1 101 ? 13.547 -1.254 -13.221 1.00 91.12 101 ASP A C 1
ATOM 852 O O . ASP A 1 101 ? 13.919 -2.244 -12.594 1.00 91.12 101 ASP A O 1
ATOM 856 N N . ILE A 1 102 ? 13.878 -1.059 -14.499 1.00 85.31 102 ILE A N 1
AT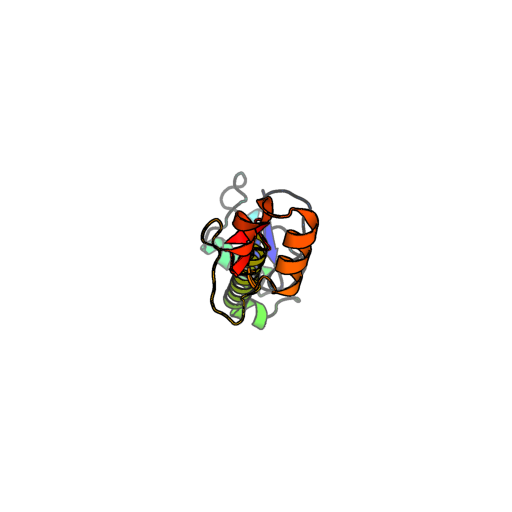OM 857 C CA . ILE A 1 102 ? 14.651 -2.015 -15.292 1.00 85.31 102 ILE A CA 1
ATOM 858 C C . ILE A 1 102 ? 16.061 -1.465 -15.483 1.00 85.31 102 ILE A C 1
ATOM 860 O O . ILE A 1 102 ? 16.326 -0.640 -16.362 1.00 85.31 102 ILE A O 1
ATOM 864 N N . GLY A 1 103 ? 16.986 -1.955 -14.659 1.00 84.25 103 GLY A N 1
ATOM 865 C CA . GLY A 1 103 ? 18.413 -1.741 -14.866 1.00 84.25 103 GLY A CA 1
ATOM 866 C C . GLY A 1 103 ? 18.918 -2.406 -16.150 1.00 84.25 103 GLY A C 1
ATOM 867 O O . GLY A 1 103 ? 18.298 -3.311 -16.707 1.00 84.25 103 GLY A O 1
ATOM 868 N N . ASN A 1 104 ? 20.091 -1.983 -16.615 1.00 86.25 104 ASN A N 1
ATOM 869 C CA . ASN A 1 104 ? 20.805 -2.660 -17.693 1.00 86.25 104 ASN A CA 1
ATOM 870 C C . ASN A 1 104 ? 22.052 -3.367 -17.157 1.00 86.25 104 ASN A C 1
ATOM 872 O O . ASN A 1 104 ? 22.681 -2.916 -16.202 1.00 86.25 104 ASN A O 1
ATOM 876 N N . GLN A 1 105 ? 22.455 -4.441 -17.836 1.00 86.88 105 GLN A N 1
ATOM 877 C CA . GLN A 1 105 ? 23.639 -5.243 -17.495 1.00 86.88 105 GLN A CA 1
ATOM 878 C C . GLN A 1 105 ? 24.972 -4.470 -17.530 1.00 86.88 105 GLN A C 1
ATOM 880 O O . GLN A 1 105 ? 25.999 -5.002 -17.124 1.00 86.88 105 GLN A O 1
ATOM 885 N N . TYR A 1 106 ? 24.975 -3.240 -18.046 1.00 88.12 106 TYR A N 1
ATOM 886 C CA . TYR A 1 106 ? 26.174 -2.427 -18.228 1.00 88.12 106 TYR A CA 1
ATOM 887 C C . TYR A 1 106 ? 26.342 -1.356 -17.142 1.00 88.12 106 TYR A C 1
ATOM 889 O O . TYR A 1 106 ? 27.343 -0.646 -17.156 1.00 88.12 106 TYR A O 1
ATOM 897 N N . GLY A 1 107 ? 25.375 -1.211 -16.225 1.00 89.19 107 GLY A N 1
ATOM 898 C CA . GLY A 1 107 ? 25.415 -0.197 -15.167 1.00 89.19 107 GLY A CA 1
ATOM 899 C C . GLY A 1 107 ? 25.354 1.248 -15.678 1.00 89.19 107 GLY A C 1
ATOM 900 O O . GLY A 1 107 ? 25.787 2.161 -14.982 1.00 89.19 107 GLY A O 1
ATOM 901 N N . VAL A 1 108 ? 24.851 1.476 -16.897 1.00 92.00 108 VAL A N 1
ATOM 902 C CA . VAL A 1 108 ? 24.822 2.808 -17.524 1.00 92.00 108 VAL A CA 1
ATOM 903 C C . VAL A 1 108 ? 23.536 3.546 -17.166 1.00 92.00 108 VAL A C 1
ATOM 905 O O . VAL A 1 108 ? 22.447 2.997 -17.305 1.00 92.00 108 VAL A O 1
ATOM 908 N N . SER A 1 109 ? 23.633 4.812 -16.769 1.00 93.88 109 SER A N 1
ATOM 909 C CA . SER A 1 109 ? 22.476 5.687 -16.564 1.00 93.88 109 SER A CA 1
ATOM 910 C C . SER A 1 109 ? 22.415 6.779 -17.629 1.00 93.88 109 SER A C 1
ATOM 912 O O . SER A 1 109 ? 23.432 7.209 -18.177 1.00 93.88 109 SER A O 1
ATOM 914 N N . CYS A 1 110 ? 21.201 7.218 -17.955 1.00 94.44 110 CYS A N 1
ATOM 915 C CA . CYS A 1 110 ? 20.999 8.335 -18.867 1.00 94.44 110 CYS A CA 1
ATOM 916 C C . CYS A 1 110 ? 21.463 9.649 -18.211 1.00 94.44 110 CYS A C 1
ATOM 918 O O . CYS A 1 110 ? 20.967 9.981 -17.134 1.00 94.44 110 CYS A O 1
ATOM 920 N N . PRO A 1 111 ? 22.341 10.450 -18.840 1.00 93.81 111 PRO A N 1
ATOM 921 C CA . PRO A 1 111 ? 22.818 11.703 -18.254 1.00 93.81 111 PRO A CA 1
ATOM 922 C C . PRO A 1 111 ? 21.745 12.802 -18.208 1.00 93.81 111 PRO A C 1
ATOM 924 O O . PRO A 1 111 ? 21.917 13.779 -17.491 1.00 93.81 111 PRO A O 1
ATOM 927 N N . TYR A 1 112 ? 20.653 12.658 -18.967 1.00 93.12 112 TYR A N 1
ATOM 928 C CA . TYR A 1 112 ? 19.606 13.680 -19.073 1.00 93.12 112 TYR A CA 1
ATOM 929 C C . TYR A 1 112 ? 18.458 13.479 -18.080 1.00 93.12 112 TYR A C 1
ATOM 931 O O . TYR A 1 112 ? 17.964 14.443 -17.510 1.00 93.12 112 TYR A O 1
ATOM 939 N N . CYS A 1 113 ? 18.009 12.235 -17.892 1.00 93.00 113 CYS A N 1
ATOM 940 C CA . CYS A 1 113 ? 16.867 11.909 -17.027 1.00 93.00 113 CYS A CA 1
ATOM 941 C C . CYS A 1 113 ? 17.213 10.937 -15.890 1.00 93.00 113 CYS A C 1
ATOM 943 O O . CYS A 1 113 ? 16.353 10.614 -15.076 1.00 93.00 113 CYS A O 1
ATOM 945 N N . HIS A 1 114 ? 18.457 10.446 -15.828 1.00 92.62 114 HIS A N 1
ATOM 946 C CA . HIS A 1 114 ? 18.926 9.479 -14.829 1.00 92.62 114 HIS A CA 1
ATOM 947 C C . HIS A 1 114 ? 18.136 8.160 -14.789 1.00 92.62 114 HIS A C 1
ATOM 949 O O . HIS A 1 114 ? 18.171 7.445 -13.788 1.00 92.62 114 HIS A O 1
ATOM 955 N N . ALA A 1 115 ? 17.437 7.824 -15.872 1.00 94.00 115 ALA A N 1
ATOM 956 C CA . ALA A 1 115 ? 16.825 6.517 -16.059 1.00 94.00 115 ALA A CA 1
ATOM 957 C C . ALA A 1 115 ? 17.906 5.444 -16.280 1.00 94.00 115 ALA A C 1
ATOM 959 O O . ALA A 1 115 ? 18.952 5.717 -16.884 1.00 94.00 115 ALA A O 1
ATOM 960 N N . THR A 1 116 ? 17.651 4.223 -15.814 1.00 94.19 116 THR A N 1
ATOM 961 C CA . THR A 1 116 ? 18.546 3.063 -15.988 1.00 94.19 116 THR A CA 1
ATOM 962 C C . THR A 1 116 ? 18.086 2.139 -17.117 1.00 94.19 116 THR A C 1
ATOM 964 O O . THR A 1 116 ? 18.848 1.262 -17.533 1.00 94.19 116 THR A O 1
ATOM 967 N N . ASN A 1 117 ? 16.910 2.395 -17.701 1.00 91.62 117 ASN A N 1
ATOM 968 C CA . ASN A 1 117 ? 16.348 1.687 -18.854 1.00 91.62 117 ASN A CA 1
ATOM 969 C C . ASN A 1 117 ? 17.043 2.033 -20.194 1.00 91.62 117 ASN A C 1
ATOM 971 O O . ASN A 1 117 ? 16.422 2.380 -21.205 1.00 91.62 117 ASN A O 1
ATOM 975 N N . VAL A 1 118 ? 18.368 1.939 -20.208 1.00 93.50 118 VAL A N 1
ATOM 976 C CA . VAL A 1 118 ? 19.241 2.273 -21.333 1.00 93.50 118 VAL A CA 1
ATOM 977 C C . VAL A 1 118 ? 19.609 1.008 -22.109 1.00 93.50 118 VAL A C 1
ATOM 979 O O . VAL A 1 118 ? 19.965 -0.016 -21.528 1.00 93.50 118 VAL A O 1
ATOM 982 N N . LYS A 1 119 ? 19.564 1.077 -23.443 1.00 92.56 119 LYS A N 1
ATOM 983 C CA . LYS A 1 119 ? 19.986 -0.009 -24.341 1.00 92.56 119 LYS A CA 1
ATOM 984 C C . LYS A 1 119 ? 21.167 0.404 -25.207 1.00 92.56 119 LYS A C 1
ATOM 986 O O . LYS A 1 119 ? 21.318 1.570 -25.571 1.00 92.56 119 LYS A O 1
ATOM 991 N N . ARG A 1 120 ? 21.994 -0.569 -25.585 1.00 92.19 120 ARG A N 1
ATOM 992 C CA . ARG A 1 120 ? 23.101 -0.346 -26.517 1.00 92.19 120 ARG A CA 1
ATOM 993 C C . ARG A 1 120 ? 22.559 -0.161 -27.934 1.00 92.19 120 ARG A C 1
ATOM 995 O O . ARG A 1 120 ? 21.782 -0.987 -28.409 1.00 92.19 120 ARG A O 1
ATOM 1002 N N . ILE A 1 121 ? 23.002 0.883 -28.632 1.00 90.81 121 ILE A N 1
ATOM 1003 C CA . ILE A 1 121 ? 22.690 1.062 -30.054 1.00 90.81 121 ILE A CA 1
ATOM 1004 C C . ILE A 1 121 ? 23.482 0.019 -30.849 1.00 90.81 121 ILE A C 1
ATOM 1006 O O . ILE A 1 121 ? 24.717 -0.002 -30.809 1.00 90.81 121 ILE A O 1
ATOM 1010 N N . SER A 1 122 ? 22.775 -0.858 -31.563 1.00 88.00 122 SER A N 1
ATOM 1011 C CA . SER A 1 122 ? 23.399 -1.909 -32.365 1.00 88.00 122 SER A CA 1
ATOM 1012 C C . SER A 1 122 ? 24.088 -1.336 -33.606 1.00 88.00 122 SER A C 1
ATOM 1014 O O . SER A 1 122 ? 23.660 -0.330 -34.175 1.00 88.00 122 SER A O 1
ATOM 1016 N N . VAL A 1 123 ? 25.149 -2.007 -34.063 1.00 86.50 123 VAL A N 1
ATOM 1017 C CA . VAL A 1 123 ? 25.869 -1.627 -35.292 1.00 86.50 123 VAL A CA 1
ATOM 1018 C C . VAL A 1 123 ? 24.934 -1.654 -36.505 1.00 86.50 123 VAL A C 1
ATOM 1020 O O . VAL A 1 123 ? 24.984 -0.749 -37.330 1.00 86.50 123 VAL A O 1
ATOM 1023 N N . ALA A 1 124 ? 24.016 -2.624 -36.565 1.00 86.88 124 ALA A N 1
ATOM 1024 C CA . ALA A 1 124 ? 22.995 -2.698 -37.607 1.00 86.88 124 ALA A CA 1
ATOM 1025 C C . ALA A 1 124 ? 22.056 -1.478 -37.600 1.00 86.88 124 ALA A C 1
ATOM 1027 O O . ALA A 1 124 ? 21.771 -0.924 -38.657 1.00 86.88 124 ALA A O 1
ATOM 1028 N N . SER A 1 125 ? 21.626 -1.009 -36.420 1.00 84.44 125 SER A N 1
ATOM 1029 C CA . SER A 1 125 ? 20.794 0.198 -36.300 1.00 84.44 125 SER A CA 1
ATOM 1030 C C . SER A 1 125 ? 21.531 1.442 -36.802 1.00 84.44 125 SER A C 1
ATOM 1032 O O . SER A 1 125 ? 20.949 2.246 -37.530 1.00 84.44 125 SER A O 1
ATOM 1034 N N . LYS A 1 126 ? 22.826 1.569 -36.487 1.00 86.06 126 LYS A N 1
ATOM 1035 C CA . LYS A 1 126 ? 23.671 2.651 -37.014 1.00 86.06 126 LYS A CA 1
ATOM 1036 C C . LYS A 1 126 ? 23.834 2.564 -38.531 1.00 86.06 126 LYS A C 1
ATOM 1038 O O . LYS A 1 126 ? 23.682 3.570 -39.219 1.00 86.06 126 LYS A O 1
ATOM 1043 N N . ALA A 1 127 ? 24.108 1.373 -39.065 1.00 83.94 127 ALA A N 1
ATOM 1044 C CA . ALA A 1 127 ? 24.268 1.155 -40.502 1.00 83.94 127 ALA A CA 1
ATOM 1045 C C . ALA A 1 127 ? 22.984 1.495 -41.274 1.00 83.94 127 ALA A C 1
ATOM 1047 O O . ALA A 1 127 ? 23.046 2.210 -42.270 1.00 83.94 127 ALA A O 1
ATOM 1048 N N . LEU A 1 128 ? 21.821 1.073 -40.767 1.00 85.38 128 LEU A N 1
ATOM 1049 C CA . LEU A 1 128 ? 20.524 1.416 -41.350 1.00 85.38 128 LEU A CA 1
ATOM 1050 C C . LEU A 1 128 ? 20.264 2.927 -41.303 1.00 85.38 128 LEU A C 1
ATOM 1052 O O . LEU A 1 128 ? 19.882 3.513 -42.310 1.00 85.38 128 LEU A O 1
ATOM 1056 N N . HIS A 1 129 ? 20.522 3.575 -40.164 1.00 84.19 129 HIS A N 1
ATOM 1057 C CA . HIS A 1 129 ? 20.375 5.026 -40.045 1.00 84.19 129 HIS A CA 1
ATOM 1058 C C . HIS A 1 129 ? 21.284 5.762 -41.042 1.00 84.19 129 HIS A C 1
ATOM 1060 O O . HIS A 1 129 ? 20.844 6.692 -41.711 1.00 84.19 129 HIS A O 1
ATOM 1066 N N . THR A 1 130 ? 22.520 5.284 -41.211 1.00 85.69 130 THR A N 1
ATOM 1067 C CA . THR A 1 130 ? 23.482 5.796 -42.204 1.00 85.69 130 THR A CA 1
ATOM 1068 C C . THR A 1 130 ? 22.996 5.617 -43.631 1.00 85.69 130 THR A C 1
ATOM 1070 O O . THR A 1 130 ? 23.139 6.533 -44.431 1.00 85.69 130 THR A O 1
ATOM 1073 N N . ALA A 1 131 ? 22.393 4.473 -43.953 1.00 86.75 131 ALA A N 1
ATOM 1074 C CA . ALA A 1 131 ? 21.836 4.230 -45.276 1.00 86.75 131 ALA A CA 1
ATOM 1075 C C . ALA A 1 131 ? 20.681 5.194 -45.606 1.00 86.75 131 ALA A C 1
ATOM 1077 O O . ALA A 1 131 ? 20.559 5.617 -46.751 1.00 86.75 131 ALA A O 1
ATOM 1078 N N . VAL A 1 132 ? 19.868 5.573 -44.612 1.00 90.19 132 VAL A N 1
ATOM 1079 C CA . VAL A 1 132 ? 18.722 6.483 -44.796 1.00 90.19 132 VAL A CA 1
ATOM 1080 C C . VAL A 1 132 ? 19.144 7.956 -44.817 1.00 90.19 132 VAL A C 1
ATOM 1082 O O . VAL A 1 132 ? 18.700 8.706 -45.679 1.00 90.19 132 VAL A O 1
ATOM 1085 N N . PHE A 1 133 ? 19.998 8.388 -43.884 1.00 88.62 133 PHE A N 1
ATOM 1086 C CA . PHE A 1 133 ? 20.336 9.808 -43.703 1.00 88.62 133 PHE A CA 1
ATOM 1087 C C . PHE A 1 133 ? 21.725 10.196 -44.241 1.00 88.62 133 PHE A C 1
ATOM 1089 O O . PHE A 1 133 ? 22.130 11.354 -44.133 1.00 88.62 133 PHE A O 1
ATOM 1096 N N . GLY A 1 134 ? 22.485 9.253 -44.805 1.00 87.56 134 GLY A N 1
ATOM 1097 C CA . GLY A 1 134 ? 23.815 9.49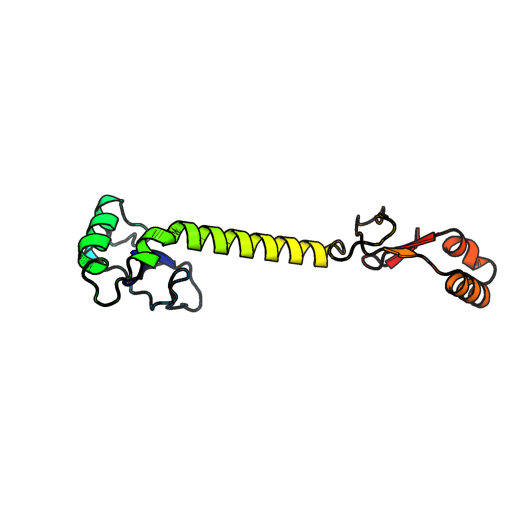5 -45.365 1.00 87.56 134 GLY A CA 1
ATOM 1098 C C . GLY A 1 134 ? 24.755 10.178 -44.367 1.00 87.56 134 GLY A C 1
ATOM 1099 O O . GLY A 1 134 ? 24.833 9.796 -43.193 1.00 87.56 134 GLY A O 1
ATOM 1100 N N . ILE A 1 135 ? 25.436 11.234 -44.823 1.00 82.19 135 ILE A N 1
ATOM 1101 C CA . ILE A 1 135 ? 26.372 12.027 -44.010 1.00 82.19 135 ILE A CA 1
ATOM 1102 C C . ILE A 1 135 ? 25.709 12.691 -42.790 1.00 82.19 135 ILE A C 1
ATOM 1104 O O . ILE A 1 135 ? 26.365 12.897 -41.771 1.00 82.19 135 ILE A O 1
ATOM 1108 N N . PHE A 1 136 ? 24.395 12.939 -42.821 1.00 82.69 136 PHE A N 1
ATOM 1109 C CA . PHE A 1 136 ? 23.666 13.517 -41.685 1.00 82.69 136 PHE A CA 1
ATOM 1110 C C . PHE A 1 136 ? 23.515 12.542 -40.498 1.00 82.69 136 PHE A C 1
ATOM 1112 O O . PHE A 1 136 ? 23.088 12.943 -39.418 1.00 82.69 136 PHE A O 1
ATOM 1119 N N . SER A 1 137 ? 23.932 11.275 -40.637 1.00 80.88 137 SER A N 1
ATOM 1120 C CA . SER A 1 137 ? 23.917 10.283 -39.546 1.00 80.88 137 SER A CA 1
ATOM 1121 C C . SER A 1 137 ? 25.053 10.407 -38.533 1.00 80.88 137 SER A C 1
ATOM 1123 O O . SER A 1 137 ? 25.016 9.728 -37.505 1.00 80.88 137 SER A O 1
ATOM 1125 N N . MET A 1 138 ? 26.070 11.239 -38.789 1.00 77.44 138 MET A N 1
ATOM 1126 C CA . MET A 1 138 ? 27.276 11.314 -37.949 1.00 77.44 138 MET A CA 1
ATOM 1127 C C . MET A 1 138 ? 26.965 11.612 -36.473 1.00 77.44 138 MET A C 1
ATOM 1129 O O . MET A 1 138 ? 27.578 11.016 -35.584 1.00 77.44 138 MET A O 1
ATOM 1133 N N . GLY A 1 139 ? 25.963 12.460 -36.209 1.00 81.81 139 GLY A N 1
ATOM 1134 C CA . GLY A 1 139 ? 25.524 12.799 -34.853 1.00 81.81 139 GLY A CA 1
ATOM 1135 C C . GLY A 1 139 ? 25.089 11.576 -34.042 1.00 81.81 139 GLY A C 1
ATOM 1136 O O . GLY A 1 139 ? 25.606 11.356 -32.951 1.00 81.81 139 GLY A O 1
ATOM 1137 N N . ARG A 1 140 ? 24.215 10.728 -34.602 1.00 81.94 140 ARG A N 1
ATOM 1138 C CA . ARG A 1 140 ? 23.716 9.504 -33.947 1.00 81.94 140 ARG A CA 1
ATOM 1139 C C . ARG A 1 140 ? 24.745 8.371 -33.956 1.00 81.94 140 ARG A C 1
ATOM 1141 O O . ARG A 1 140 ? 24.861 7.637 -32.980 1.00 81.94 140 ARG A O 1
ATOM 1148 N N . ASN A 1 141 ? 25.519 8.225 -35.031 1.00 81.50 141 ASN A N 1
ATOM 1149 C CA . ASN A 1 141 ? 26.487 7.131 -35.165 1.00 81.50 141 ASN A CA 1
ATOM 1150 C C . ASN A 1 141 ? 27.614 7.175 -34.127 1.00 81.50 141 ASN A C 1
ATOM 1152 O O . ASN A 1 141 ? 28.133 6.118 -33.752 1.00 81.50 141 ASN A O 1
ATOM 1156 N N . SER A 1 142 ? 27.968 8.372 -33.652 1.00 83.56 142 SER A N 1
ATOM 1157 C CA . SER A 1 142 ? 28.950 8.555 -32.578 1.00 83.56 142 SER A CA 1
ATOM 1158 C C . SER A 1 142 ? 28.441 8.115 -31.198 1.00 83.56 142 SER A C 1
ATOM 1160 O O . SER A 1 142 ? 29.249 7.806 -30.326 1.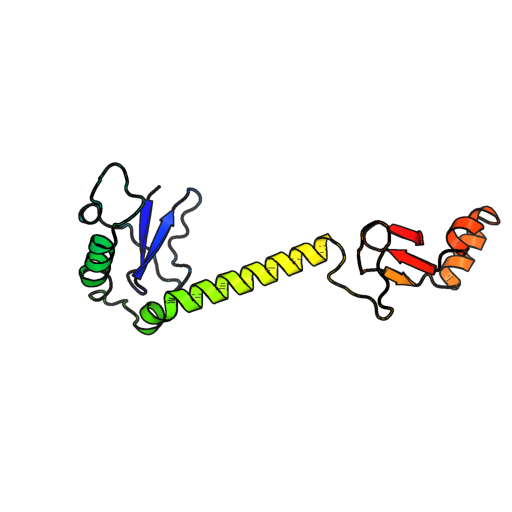00 83.56 142 SER A O 1
ATOM 1162 N N . LYS A 1 143 ? 27.119 8.023 -31.002 1.00 90.00 143 LYS A N 1
ATOM 1163 C CA . LYS A 1 143 ? 26.490 7.651 -29.727 1.00 90.00 143 LYS A CA 1
ATOM 1164 C C . LYS A 1 143 ? 26.476 6.145 -29.528 1.00 90.00 143 LYS A C 1
ATOM 1166 O O . LYS A 1 143 ? 26.363 5.385 -30.493 1.00 90.00 143 LYS A O 1
ATOM 1171 N N . GLN A 1 144 ? 26.612 5.679 -28.291 1.00 92.31 144 GLN A N 1
ATOM 1172 C CA . GLN A 1 144 ? 26.689 4.245 -27.988 1.00 92.31 144 GLN A CA 1
ATOM 1173 C C . GLN A 1 144 ? 25.407 3.721 -27.333 1.00 92.31 144 GLN A C 1
ATOM 1175 O O . GLN A 1 144 ? 25.100 2.529 -27.478 1.00 92.31 144 GLN A O 1
ATOM 1180 N N . TRP A 1 145 ? 24.652 4.597 -26.678 1.00 94.56 145 TRP A N 1
ATOM 1181 C CA . TRP A 1 145 ? 23.525 4.265 -25.821 1.00 94.56 145 TRP A CA 1
ATOM 1182 C C . TRP A 1 145 ? 22.259 5.005 -26.240 1.00 94.56 145 TRP A C 1
ATOM 1184 O O . TRP A 1 145 ? 22.310 6.109 -26.771 1.00 94.56 145 TRP A O 1
ATOM 1194 N N . HIS A 1 146 ? 21.117 4.376 -25.988 1.00 92.88 146 HIS A N 1
ATOM 1195 C CA . HIS A 1 146 ? 19.792 4.946 -26.185 1.00 92.88 146 HIS A CA 1
ATOM 1196 C C . HIS A 1 146 ? 18.979 4.784 -24.902 1.00 92.88 146 HIS A C 1
ATOM 1198 O O . HIS A 1 146 ? 18.827 3.664 -24.405 1.00 92.88 146 HIS A O 1
ATOM 1204 N N . CYS A 1 147 ? 18.445 5.879 -24.368 1.00 94.31 147 CYS A N 1
ATOM 1205 C CA . CYS A 1 147 ? 17.542 5.857 -23.222 1.00 94.31 147 CYS A CA 1
ATOM 1206 C C . CYS A 1 147 ? 16.103 5.625 -23.689 1.00 94.31 147 CYS A C 1
ATOM 1208 O O . CYS A 1 147 ? 15.566 6.446 -24.428 1.00 94.31 147 CYS A O 1
ATOM 1210 N N . ASN A 1 148 ? 15.452 4.556 -23.219 1.00 92.25 148 ASN A N 1
ATOM 1211 C CA . ASN A 1 148 ? 14.058 4.287 -23.587 1.00 92.25 148 ASN A CA 1
ATOM 1212 C C . ASN A 1 148 ? 13.056 5.182 -22.833 1.00 92.25 148 ASN A C 1
ATOM 1214 O O . ASN A 1 148 ? 11.909 5.281 -23.251 1.00 92.25 148 ASN A O 1
ATOM 1218 N N . HIS A 1 149 ? 13.463 5.828 -21.731 1.00 93.56 149 HIS A N 1
ATOM 1219 C CA . HIS A 1 149 ? 12.588 6.726 -20.973 1.00 93.56 149 HIS A CA 1
ATOM 1220 C C . HIS A 1 149 ? 12.402 8.090 -21.658 1.00 93.56 149 HIS A C 1
ATOM 1222 O O . HIS A 1 149 ? 11.276 8.505 -21.906 1.00 93.56 149 HIS A O 1
ATOM 1228 N N . CYS A 1 150 ? 13.496 8.787 -21.995 1.00 94.19 150 CYS A N 1
ATOM 1229 C CA . CYS A 1 150 ? 13.433 10.117 -22.623 1.00 94.19 150 CYS A CA 1
ATOM 1230 C C . CYS A 1 150 ? 13.750 10.120 -24.129 1.00 94.19 150 CYS A C 1
ATOM 1232 O O . CYS A 1 150 ? 13.841 11.190 -24.726 1.00 94.19 150 CYS A O 1
ATOM 1234 N N . ASN A 1 151 ? 13.930 8.944 -24.743 1.00 93.00 151 ASN A N 1
ATOM 1235 C CA . ASN A 1 151 ? 14.230 8.752 -26.171 1.00 93.00 151 ASN A CA 1
ATOM 1236 C C . ASN A 1 151 ? 15.505 9.453 -26.679 1.00 93.00 151 ASN A C 1
ATOM 1238 O O . ASN A 1 151 ? 15.627 9.743 -27.869 1.00 93.00 151 ASN A O 1
ATOM 1242 N N . SER A 1 152 ? 16.472 9.711 -25.798 1.00 91.06 152 SER A N 1
ATOM 1243 C CA . SER A 1 152 ? 17.744 10.346 -26.160 1.00 91.06 152 SER A CA 1
ATOM 1244 C C . SER A 1 152 ? 18.833 9.326 -26.510 1.00 91.06 152 SER A C 1
ATOM 1246 O O . SER A 1 152 ? 18.921 8.257 -25.901 1.00 91.06 152 SER A O 1
ATOM 1248 N N . ASP A 1 153 ? 19.690 9.678 -27.472 1.00 92.81 153 ASP A N 1
ATOM 1249 C CA . ASP A 1 153 ? 20.911 8.936 -27.806 1.00 92.81 153 ASP A CA 1
ATOM 1250 C C . ASP A 1 153 ? 22.141 9.647 -27.219 1.00 92.81 153 ASP A C 1
ATOM 1252 O O . ASP A 1 153 ? 22.301 10.858 -27.408 1.00 92.81 153 ASP A O 1
ATOM 1256 N N . PHE A 1 154 ? 23.029 8.910 -26.544 1.00 91.94 154 PHE A N 1
ATOM 1257 C CA . PHE A 1 154 ? 24.240 9.460 -25.922 1.00 91.94 154 PHE A CA 1
ATOM 1258 C C . PHE A 1 154 ? 25.468 8.542 -25.983 1.00 91.94 154 PHE A C 1
ATOM 1260 O O . PHE A 1 154 ? 25.349 7.317 -26.237 1.00 91.94 154 PHE A O 1
#

pLDDT: mean 88.24, std 7.48, range [57.94, 95.69]

Radius of gyration: 28.29 Å; chains: 1; bounding box: 51×31×75 Å

Foldseek 3Di:
DFWWADLAQGDIDFDDDDPDPLADPQPRDGIGTDDCVQDPDNVCRGDGDPVSSVVCCVPRNVPRPNYDPVNNVCVVVSVVVVVVVVVVVVVLVVLVLLQQNDADPVNDADPPSRHRQKDFQDPVNLVVCCVVCPPVSPVQNVFTIAHPNVRDTD

Sequence (154 aa):
MALYYCDKCGHLWQYHGGKQDDICDICKNRLRPVPDEYFENPDFKVLLSKDMEQKLIRDLVLTSPNFDQYYFDNKDDIQLQQWEEYRAMMEHGRAVLEGRDIGNQYGVSCPYCHATNVKRISVASKALHTAVFGIFSMGRNSKQWHCNHCNSDF